Protein AF-A0A524NWA3-F1 (afdb_monomer_lite)

pLDDT: mean 78.23, std 13.79, range [40.22, 93.5]

Radius of gyration: 38.14 Å; chains: 1; bounding box: 117×25×84 Å

Foldseek 3Di:
DDDDDDDDDPPPDPPPPPDDQKDKAAQAPWDADPNDTFGGIWMQGNVVQWIWTHHPVDDIDIDHVVNPPDDDDDDDCVVVVVVVVVVVVVVVVVVVVVVVVVPFQPDWDWADDPPDRGTDIDRHNDDPVRLVVVQVVCVVPDPDDDDDDDDD

Structure (mmCIF, N/CA/C/O backbone):
data_AF-A0A524NWA3-F1
#
_entry.id   AF-A0A524NWA3-F1
#
loop_
_atom_site.group_PDB
_atom_site.id
_atom_site.type_symbol
_atom_site.label_atom_id
_atom_site.label_alt_id
_atom_site.label_comp_id
_atom_site.label_asym_id
_atom_site.label_entity_id
_atom_site.label_seq_id
_atom_site.pdbx_PDB_ins_code
_atom_site.Cartn_x
_atom_site.Cartn_y
_atom_site.Cartn_z
_atom_site.occupancy
_atom_site.B_iso_or_equiv
_atom_site.auth_seq_id
_atom_site.auth_comp_id
_atom_site.auth_asym_id
_atom_site.auth_atom_id
_atom_site.pdbx_PDB_model_num
ATOM 1 N N . MET A 1 1 ? -77.540 -2.204 23.339 1.00 48.72 1 MET A N 1
ATOM 2 C CA . MET A 1 1 ? -76.816 -3.469 23.572 1.00 48.72 1 MET A CA 1
ATOM 3 C C . MET A 1 1 ? -76.759 -4.220 22.254 1.00 48.72 1 MET A C 1
ATOM 5 O O . MET A 1 1 ? -77.811 -4.580 21.753 1.00 48.72 1 MET A O 1
ATOM 9 N N . ASN A 1 2 ? -75.569 -4.326 21.664 1.00 44.03 2 ASN A N 1
ATOM 10 C CA . ASN A 1 2 ? -75.145 -5.404 20.768 1.00 44.03 2 ASN A CA 1
ATOM 11 C C . ASN A 1 2 ? -73.634 -5.246 20.568 1.00 44.03 2 ASN A C 1
ATOM 13 O O . ASN A 1 2 ? -73.157 -4.166 20.223 1.00 44.03 2 ASN A O 1
ATOM 17 N N . GLU A 1 3 ? -72.906 -6.308 20.885 1.00 44.38 3 GLU A N 1
ATOM 18 C CA . GLU A 1 3 ? -71.452 -6.375 20.934 1.00 44.38 3 GLU A CA 1
ATOM 19 C C . GLU A 1 3 ? -70.876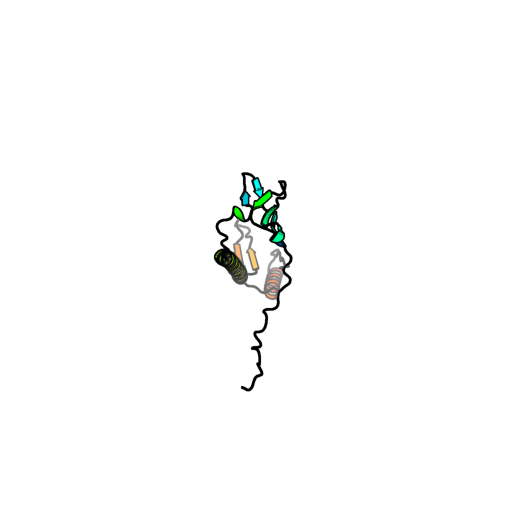 -6.982 19.643 1.00 44.38 3 GLU A C 1
ATOM 21 O O . GLU A 1 3 ? -71.439 -7.929 19.096 1.00 44.38 3 GLU A O 1
ATOM 26 N N . THR A 1 4 ? -69.651 -6.542 19.309 1.00 45.69 4 THR A N 1
ATOM 27 C CA . THR A 1 4 ? -68.580 -7.241 18.543 1.00 45.69 4 THR A CA 1
ATOM 28 C C . THR A 1 4 ? -68.748 -7.436 17.013 1.00 45.69 4 THR A C 1
ATOM 30 O O . THR A 1 4 ? -69.873 -7.518 16.535 1.00 45.69 4 THR A O 1
ATOM 33 N N . PRO A 1 5 ? -67.653 -7.575 16.211 1.00 47.44 5 PRO A N 1
ATOM 34 C CA . PRO A 1 5 ? -66.242 -7.653 16.596 1.00 47.44 5 PRO A CA 1
ATOM 35 C C . PRO A 1 5 ? -65.236 -6.761 15.840 1.00 47.44 5 PRO A C 1
ATOM 37 O O . PRO A 1 5 ? -65.420 -6.293 14.721 1.00 47.44 5 PRO A O 1
ATOM 40 N N . SER A 1 6 ? -64.107 -6.617 16.530 1.00 48.72 6 SER A N 1
ATOM 41 C CA . SER A 1 6 ? -62.785 -6.138 16.136 1.00 48.72 6 SER A CA 1
ATOM 42 C C . SER A 1 6 ? -62.211 -6.763 14.861 1.00 48.72 6 SER A C 1
ATOM 44 O O . SER A 1 6 ? -62.215 -7.985 14.717 1.00 48.72 6 SER A O 1
ATOM 46 N N . SER A 1 7 ? -61.534 -5.944 14.052 1.00 40.22 7 SER A N 1
ATOM 47 C CA . SER A 1 7 ? -60.461 -6.406 13.168 1.00 40.22 7 SER A CA 1
ATOM 48 C C . SER A 1 7 ? -59.166 -5.656 13.525 1.00 40.22 7 SER A C 1
ATOM 50 O O . SER A 1 7 ? -59.118 -4.436 13.363 1.00 40.22 7 SER A O 1
ATOM 52 N N . PRO A 1 8 ? -58.133 -6.336 14.058 1.00 49.97 8 PRO A N 1
ATOM 53 C CA . PRO A 1 8 ? -56.880 -5.704 14.447 1.00 49.97 8 PRO A CA 1
ATOM 54 C C . PRO A 1 8 ? -56.024 -5.370 13.222 1.00 49.97 8 PRO A C 1
ATOM 56 O O . PRO A 1 8 ? -55.937 -6.132 12.254 1.00 49.97 8 PRO A O 1
ATOM 59 N N . SER A 1 9 ? -55.372 -4.213 13.293 1.00 42.88 9 SER A N 1
ATOM 60 C CA . SER A 1 9 ? -54.357 -3.758 12.355 1.00 42.88 9 SER A CA 1
ATOM 61 C C . SER A 1 9 ? -53.242 -4.799 12.230 1.00 42.88 9 SER A C 1
ATOM 63 O O . SER A 1 9 ? -52.614 -5.205 13.208 1.00 42.88 9 SER A O 1
ATOM 65 N N . LYS A 1 10 ? -52.947 -5.217 10.996 1.00 45.62 10 LYS A N 1
ATOM 66 C CA . LYS A 1 10 ? -51.685 -5.892 10.681 1.00 45.62 10 LYS A CA 1
ATOM 67 C C . LYS A 1 10 ? -50.560 -4.859 10.737 1.00 45.62 10 LYS A C 1
ATOM 69 O O . LYS A 1 10 ? -50.064 -4.414 9.708 1.00 45.62 10 LYS A O 1
ATOM 74 N N . THR A 1 11 ? -50.151 -4.483 11.944 1.00 45.53 11 THR A N 1
ATOM 75 C CA . THR A 1 11 ? -48.831 -3.894 12.158 1.00 45.53 11 THR A CA 1
ATOM 76 C C . THR A 1 11 ? -47.833 -5.034 12.021 1.00 45.53 11 THR A C 1
ATOM 78 O O . THR A 1 11 ? -47.662 -5.857 12.920 1.00 45.53 11 THR A O 1
ATOM 81 N N . SER A 1 12 ? -47.228 -5.126 10.841 1.00 46.25 12 SER A N 1
ATOM 82 C CA . SER A 1 12 ? -46.077 -5.974 10.568 1.00 46.25 12 SER A CA 1
ATOM 83 C C . SER A 1 12 ? -45.002 -5.723 11.625 1.00 46.25 12 SER A C 1
ATOM 85 O O . SER A 1 12 ? -44.372 -4.667 11.660 1.00 46.25 12 SER A O 1
ATOM 87 N N . LYS A 1 13 ? -44.830 -6.705 12.507 1.00 47.81 13 LYS A N 1
ATOM 88 C CA . LYS A 1 13 ? -43.726 -6.812 13.458 1.00 47.81 13 LYS A CA 1
ATOM 89 C C . LYS A 1 13 ? -42.415 -6.709 12.661 1.00 47.81 13 LYS A C 1
ATOM 91 O O . LYS A 1 13 ? -42.257 -7.489 11.719 1.00 47.81 13 LYS A O 1
ATOM 96 N N . PRO A 1 14 ? -41.485 -5.791 12.974 1.00 45.88 14 PRO A N 1
ATOM 97 C CA . PRO A 1 14 ? -40.167 -5.841 12.365 1.00 45.88 14 PRO A CA 1
ATOM 98 C C . PRO A 1 14 ? -39.502 -7.148 12.799 1.00 45.88 14 PRO A C 1
ATOM 100 O O . PRO A 1 14 ? -39.411 -7.455 13.988 1.00 45.88 14 PRO A O 1
ATOM 103 N N . THR A 1 15 ? -39.109 -7.938 11.805 1.00 42.09 15 THR A N 1
ATOM 104 C CA . THR A 1 15 ? -38.327 -9.164 11.926 1.00 42.09 15 THR A CA 1
ATOM 105 C C . THR A 1 15 ? -37.150 -8.925 12.866 1.00 42.09 15 THR A C 1
ATOM 107 O O . THR A 1 15 ? -36.196 -8.228 12.523 1.00 42.09 15 THR A O 1
ATOM 110 N N . SER A 1 16 ? -37.229 -9.485 14.071 1.00 44.19 16 SER A N 1
ATOM 111 C CA . SER A 1 16 ? -36.135 -9.504 15.032 1.00 44.19 16 SER A CA 1
ATOM 112 C C . SER A 1 16 ? -35.010 -10.364 14.458 1.00 44.19 16 SER A C 1
ATOM 114 O O . SER A 1 16 ? -35.043 -11.590 14.569 1.00 44.19 16 SER A O 1
ATOM 116 N N . LEU A 1 17 ? -34.030 -9.724 13.819 1.00 49.97 17 LEU A N 1
ATOM 117 C CA . LEU A 1 17 ? -32.695 -10.291 13.643 1.00 49.97 17 LEU A CA 1
ATOM 118 C C . LEU A 1 17 ? -32.247 -10.777 15.023 1.00 49.97 17 LEU A C 1
ATOM 120 O O . LEU A 1 17 ? -32.175 -9.973 15.953 1.00 49.97 17 LEU A O 1
ATOM 124 N N . SER A 1 18 ? -32.013 -12.081 15.185 1.00 44.09 18 SER A N 1
ATOM 125 C CA . SER A 1 18 ? -31.474 -12.632 16.427 1.00 44.09 18 SER A CA 1
ATOM 126 C C . SER A 1 18 ? -30.027 -12.158 16.551 1.00 44.09 18 SER A C 1
ATOM 128 O O . SER A 1 18 ? -29.092 -12.822 16.103 1.00 44.09 18 SER A O 1
ATOM 130 N N . GLN A 1 19 ? -29.847 -10.940 17.051 1.00 57.03 19 GLN A N 1
ATOM 131 C CA . GLN A 1 19 ? -28.532 -10.367 17.258 1.00 57.03 19 GLN A CA 1
ATOM 132 C C . GLN A 1 19 ? -27.834 -11.222 18.310 1.00 57.03 19 GLN A C 1
ATOM 134 O O . GLN A 1 19 ? -28.338 -11.392 19.422 1.00 57.03 19 GLN A O 1
ATOM 139 N N . SER A 1 20 ? -26.693 -11.804 17.940 1.00 64.75 20 SER A N 1
ATOM 140 C CA . SER A 1 20 ? -25.774 -12.366 18.917 1.00 64.75 20 SER A CA 1
ATOM 141 C C . SER A 1 20 ? -25.519 -11.305 19.993 1.00 64.75 20 SER A C 1
ATOM 143 O O . SER A 1 20 ? -25.359 -10.131 19.651 1.00 64.75 20 SER A O 1
ATOM 145 N N . PRO A 1 21 ? -25.444 -11.673 21.284 1.00 83.62 21 PRO A N 1
ATOM 146 C CA . PRO A 1 21 ? -25.262 -10.715 22.385 1.00 83.62 21 PRO A CA 1
ATOM 147 C C . PRO A 1 21 ? -23.915 -9.973 22.343 1.00 83.62 21 PRO A C 1
ATOM 149 O O . PRO A 1 21 ? -23.601 -9.179 23.231 1.00 83.62 21 PRO A O 1
ATOM 152 N N . THR A 1 22 ? -23.111 -10.253 21.323 1.00 87.81 22 THR A N 1
ATOM 153 C CA . THR A 1 22 ? -21.738 -9.832 21.153 1.00 87.81 22 THR A CA 1
ATOM 154 C C . THR A 1 22 ? -21.533 -9.357 19.718 1.00 87.81 22 THR A C 1
ATOM 156 O O . THR A 1 22 ? -21.938 -10.041 18.773 1.00 87.81 22 THR A O 1
ATOM 159 N N . PHE A 1 23 ? -20.883 -8.204 19.570 1.00 90.44 23 PHE A N 1
ATOM 160 C CA . PHE A 1 23 ? -20.435 -7.642 18.298 1.00 90.44 23 PHE A CA 1
ATOM 161 C C . PHE A 1 23 ? -18.920 -7.431 18.350 1.00 90.44 23 PHE A C 1
ATOM 163 O O . PHE A 1 23 ? -18.426 -6.812 19.288 1.00 90.44 23 PHE A O 1
ATOM 170 N N . VAL A 1 24 ? -18.182 -7.939 17.363 1.00 88.88 24 VAL A N 1
ATOM 171 C CA . VAL A 1 24 ? -16.718 -7.822 17.305 1.00 88.88 24 VAL A CA 1
ATOM 172 C C . VAL A 1 24 ? -16.328 -6.935 16.131 1.00 88.88 24 VAL A C 1
ATOM 174 O O . VAL A 1 24 ? -16.783 -7.141 15.008 1.00 88.88 24 VAL A O 1
ATOM 177 N N . LEU A 1 25 ? -15.483 -5.948 16.406 1.00 88.62 25 LEU A N 1
ATOM 178 C CA . LEU A 1 25 ? -14.841 -5.094 15.422 1.00 88.62 25 LEU A CA 1
ATOM 179 C C . LEU A 1 25 ? -13.365 -5.485 15.326 1.00 88.62 25 LEU A C 1
ATOM 181 O O . LEU A 1 25 ? -12.590 -5.204 16.239 1.00 88.62 25 LEU A O 1
ATOM 185 N N . ASP A 1 26 ? -12.982 -6.127 14.228 1.00 89.38 26 ASP A N 1
ATOM 186 C CA . ASP A 1 26 ? -11.601 -6.533 13.960 1.00 89.38 26 ASP A CA 1
ATOM 187 C C . ASP A 1 26 ? -10.813 -5.458 13.200 1.00 89.38 26 ASP A C 1
ATOM 189 O O . ASP A 1 26 ? -11.393 -4.590 12.544 1.00 89.38 26 ASP A O 1
ATOM 193 N N . ASN A 1 27 ? -9.479 -5.554 13.243 1.00 85.69 27 ASN A N 1
ATOM 194 C CA . ASN A 1 27 ? -8.549 -4.690 12.501 1.00 85.69 27 ASN A CA 1
ATOM 195 C C . ASN A 1 27 ? -8.742 -3.197 12.797 1.00 85.69 27 ASN A C 1
ATOM 197 O O . ASN A 1 27 ? -8.751 -2.354 11.898 1.00 85.69 27 ASN A O 1
ATOM 201 N N . ILE A 1 28 ? -8.913 -2.882 14.076 1.00 86.06 28 ILE A N 1
ATOM 202 C CA . ILE A 1 28 ? -8.980 -1.503 14.548 1.00 86.06 28 ILE A CA 1
ATOM 203 C C . ILE A 1 28 ? -7.608 -0.832 14.446 1.00 86.06 28 ILE A C 1
ATOM 205 O O . ILE A 1 28 ? -6.568 -1.479 14.569 1.00 86.06 28 ILE A O 1
ATOM 209 N N . GLU A 1 29 ? -7.601 0.485 14.265 1.00 81.94 29 GLU A N 1
ATOM 210 C CA . GLU A 1 29 ? -6.367 1.257 14.400 1.00 81.94 29 GLU A CA 1
ATOM 211 C C . GLU A 1 29 ? -5.875 1.224 15.860 1.00 81.94 29 GLU A C 1
ATOM 213 O O . GLU A 1 29 ? -6.697 1.101 16.773 1.00 81.94 29 GLU A O 1
ATOM 218 N N . PRO A 1 30 ? -4.555 1.315 16.107 1.00 84.31 30 PRO A N 1
ATOM 219 C CA . PRO A 1 30 ? -4.020 1.319 17.460 1.00 84.31 30 PRO A CA 1
ATOM 220 C C . PRO A 1 30 ? -4.597 2.466 18.294 1.00 84.31 30 PRO A C 1
ATOM 222 O O . PRO A 1 30 ? -4.500 3.634 17.919 1.00 84.31 30 PRO A O 1
ATOM 225 N N . VAL A 1 31 ? -5.156 2.131 19.449 1.00 84.94 31 VAL A N 1
ATOM 226 C CA . VAL A 1 31 ? -5.742 3.059 20.414 1.00 84.94 31 VAL A CA 1
ATOM 227 C C . VAL A 1 31 ? -5.011 2.911 21.742 1.00 84.94 31 VAL A C 1
ATOM 229 O O . VAL A 1 31 ? -4.711 1.798 22.175 1.00 84.94 31 VAL A O 1
ATOM 232 N N . THR A 1 32 ? -4.727 4.028 22.407 1.00 86.25 32 THR A N 1
ATOM 233 C CA . THR A 1 32 ? -4.141 4.017 23.751 1.00 86.25 32 THR A CA 1
ATOM 234 C C . THR A 1 32 ? -5.251 4.077 24.793 1.00 86.25 32 THR A C 1
ATOM 236 O O . THR A 1 32 ? -6.027 5.031 24.811 1.00 86.25 32 THR A O 1
ATOM 239 N N . TYR A 1 33 ? -5.307 3.089 25.683 1.00 82.56 33 TYR A N 1
ATOM 240 C CA . TYR A 1 33 ? -6.227 3.057 26.819 1.00 82.56 33 TYR A CA 1
ATOM 241 C C . TYR A 1 33 ? -5.452 2.664 28.082 1.00 82.56 33 TYR A C 1
ATOM 243 O O . TYR A 1 33 ? -4.644 1.741 28.050 1.00 82.56 33 TYR A O 1
ATOM 251 N N . GLN A 1 34 ? -5.619 3.425 29.169 1.00 82.88 34 GLN A N 1
ATOM 252 C CA . GLN A 1 34 ? -4.872 3.251 30.430 1.00 82.88 34 GLN A CA 1
ATOM 253 C C . GLN A 1 34 ? -3.337 3.136 30.260 1.00 82.88 34 GLN A C 1
ATOM 255 O O . GLN A 1 34 ? -2.664 2.395 30.971 1.00 82.88 34 GLN A O 1
ATOM 260 N N . GLY A 1 35 ? -2.767 3.864 29.293 1.00 82.75 35 GLY A N 1
ATOM 261 C CA . GLY A 1 35 ? -1.325 3.846 29.010 1.00 82.75 35 GLY A CA 1
ATOM 262 C C . GLY A 1 35 ? -0.829 2.623 28.227 1.00 82.75 35 GLY A C 1
ATOM 263 O O . GLY A 1 35 ? 0.370 2.520 27.985 1.00 82.75 35 GLY A O 1
ATOM 264 N N . GLN A 1 36 ? -1.721 1.725 27.798 1.00 84.62 36 GLN A N 1
ATOM 265 C CA . GLN A 1 36 ? -1.398 0.560 26.970 1.00 84.62 36 GLN A CA 1
ATOM 266 C C . GLN A 1 36 ? -1.994 0.695 25.568 1.00 84.62 36 GLN A C 1
ATOM 268 O O . GLN A 1 36 ? -3.021 1.347 25.371 1.00 84.62 36 GLN A O 1
ATOM 273 N N . HIS A 1 37 ? -1.346 0.069 24.585 1.00 85.44 37 HIS A N 1
ATOM 274 C CA . HIS A 1 37 ? -1.786 0.097 23.192 1.00 85.44 37 HIS A CA 1
ATOM 275 C C . HIS A 1 37 ? -2.621 -1.142 22.841 1.00 85.44 37 HIS A C 1
ATOM 277 O O . HIS A 1 37 ? -2.154 -2.285 22.921 1.00 85.44 37 HIS A O 1
ATOM 283 N N . TYR A 1 38 ? -3.843 -0.906 22.375 1.00 86.62 38 TYR A N 1
ATOM 284 C CA . TYR A 1 38 ? -4.769 -1.916 21.865 1.00 86.62 38 TYR A CA 1
ATOM 285 C C . TYR A 1 38 ? -4.970 -1.702 20.372 1.00 86.62 38 TYR A C 1
ATOM 287 O O . TYR A 1 38 ? -5.019 -0.570 19.921 1.00 86.62 38 TYR A O 1
ATOM 295 N N . GLY A 1 39 ? -5.059 -2.766 19.581 1.00 81.06 39 GLY A N 1
ATOM 296 C CA . GLY A 1 39 ? -5.050 -2.616 18.120 1.00 81.06 39 GLY A CA 1
ATOM 297 C C . GLY A 1 39 ? -5.420 -3.870 17.339 1.00 81.06 39 GLY A C 1
ATOM 298 O O . GLY A 1 39 ? -5.172 -3.933 16.142 1.00 81.06 39 GLY A O 1
ATOM 299 N N . LYS A 1 40 ? -5.948 -4.907 18.005 1.00 86.50 40 LYS A N 1
ATOM 300 C CA . LYS A 1 40 ? -6.328 -6.161 17.341 1.00 86.50 40 LYS A CA 1
ATOM 301 C C . LYS A 1 40 ? -7.816 -6.167 17.015 1.00 86.50 40 LYS A C 1
ATOM 303 O O . LYS A 1 40 ? -8.198 -6.267 15.853 1.00 86.50 40 LYS A O 1
ATOM 308 N N . SER A 1 41 ? -8.639 -6.049 18.048 1.00 88.69 41 SER A N 1
ATOM 309 C CA . SER A 1 41 ? -10.090 -6.026 17.920 1.00 88.69 41 SER A CA 1
ATOM 310 C C . SER A 1 41 ? -10.743 -5.429 19.162 1.00 88.69 41 SER A C 1
ATOM 312 O O . SER A 1 41 ? -10.125 -5.343 20.229 1.00 88.69 41 SER A O 1
ATOM 314 N N . VAL A 1 42 ? -11.994 -5.005 19.016 1.00 90.56 42 VAL A N 1
ATOM 315 C CA . VAL A 1 42 ? -12.861 -4.585 20.118 1.00 90.56 42 VAL A CA 1
ATOM 316 C C . VAL A 1 42 ? -14.125 -5.424 20.098 1.00 90.56 42 VAL A C 1
ATOM 318 O O . VAL A 1 42 ? -14.775 -5.548 19.065 1.00 90.56 42 VAL A O 1
ATOM 321 N N . GLU A 1 43 ? -14.495 -5.981 21.241 1.00 90.12 43 GLU A N 1
ATOM 322 C CA . GLU A 1 43 ? -15.722 -6.747 21.417 1.00 90.12 43 GLU A CA 1
ATOM 323 C C . GLU A 1 43 ? -16.704 -5.973 22.297 1.00 90.12 43 GLU A C 1
ATOM 325 O O . GLU A 1 43 ? -16.402 -5.616 23.431 1.00 90.12 43 GLU A O 1
ATOM 330 N N . PHE A 1 44 ? -17.907 -5.747 21.790 1.00 90.62 44 PHE A N 1
ATOM 331 C CA . PHE A 1 44 ? -19.010 -5.130 22.511 1.00 90.62 44 PHE A CA 1
ATOM 332 C C . PHE A 1 44 ? -19.951 -6.233 22.985 1.00 90.62 44 PHE A C 1
ATOM 334 O O . PHE A 1 44 ? -20.603 -6.886 22.168 1.00 90.62 44 PHE A O 1
ATOM 341 N N . ASN A 1 45 ? -20.018 -6.455 24.297 1.00 88.81 45 ASN A N 1
ATOM 342 C CA . ASN A 1 45 ? -20.873 -7.469 24.901 1.00 88.81 45 ASN A CA 1
ATOM 343 C C . ASN A 1 45 ? -22.084 -6.806 25.565 1.00 88.81 45 ASN A C 1
ATOM 345 O O . ASN A 1 45 ? -21.971 -6.186 26.625 1.00 88.81 45 ASN A O 1
ATOM 349 N N . VAL A 1 46 ? -23.254 -6.954 24.945 1.00 87.06 46 VAL A N 1
ATOM 350 C CA . VAL A 1 46 ? -24.506 -6.353 25.420 1.00 87.06 46 VAL A CA 1
ATOM 351 C C . VAL A 1 46 ? -24.970 -7.024 26.710 1.00 87.06 46 VAL A C 1
ATOM 353 O O . VAL A 1 46 ? -25.370 -6.338 27.646 1.00 87.06 46 VAL A O 1
ATOM 356 N N . SER A 1 47 ? -24.854 -8.352 26.809 1.00 86.62 47 SER A N 1
ATOM 357 C CA . SER A 1 47 ? -25.297 -9.102 27.993 1.00 86.62 47 SER A CA 1
ATOM 358 C C . SER A 1 47 ? -24.509 -8.762 29.255 1.00 86.62 47 SER A C 1
ATOM 360 O O . SER A 1 47 ? -25.069 -8.775 30.346 1.00 86.62 47 SER A O 1
ATOM 362 N N . LYS A 1 48 ? -23.212 -8.472 29.120 1.00 87.19 48 LYS A N 1
ATOM 363 C CA . LYS A 1 48 ? -22.328 -8.134 30.245 1.00 87.19 48 LYS A CA 1
ATOM 364 C C . LYS A 1 48 ? -22.047 -6.629 30.369 1.00 87.19 48 LYS A C 1
ATOM 366 O O . LYS A 1 48 ? -21.202 -6.255 31.180 1.00 87.19 48 LYS A O 1
ATOM 371 N N . ALA A 1 49 ? -22.721 -5.801 29.566 1.00 85.88 49 ALA A N 1
ATOM 372 C CA . ALA A 1 49 ? -22.642 -4.339 29.555 1.00 85.88 49 ALA A CA 1
ATOM 373 C C . ALA A 1 49 ? -21.209 -3.763 29.532 1.00 85.88 49 ALA A C 1
ATOM 375 O O . ALA A 1 49 ? -20.908 -2.790 30.228 1.00 85.88 49 ALA A O 1
ATOM 376 N N . HIS A 1 50 ? -20.317 -4.363 28.741 1.00 88.75 50 HIS A N 1
ATOM 377 C CA . HIS A 1 50 ? -18.942 -3.886 28.610 1.00 88.75 50 HIS A CA 1
ATOM 378 C C . HIS A 1 50 ? -18.394 -4.004 27.192 1.00 88.75 50 HIS A C 1
ATOM 380 O O . HIS A 1 50 ? -18.831 -4.811 26.369 1.00 88.75 50 HIS A O 1
ATOM 386 N N . CYS A 1 51 ?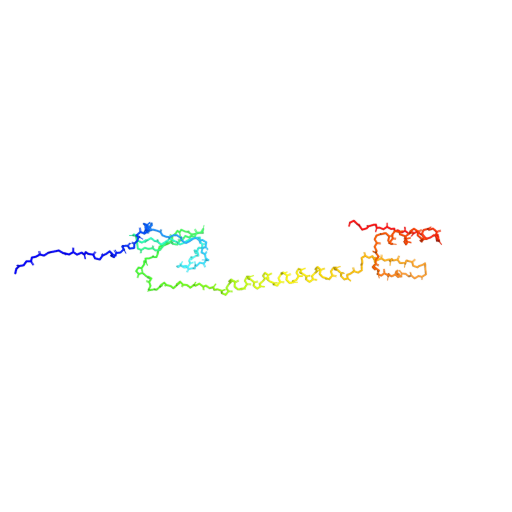 -17.375 -3.196 26.955 1.00 89.56 51 CYS A N 1
ATOM 387 C CA . CYS A 1 51 ? -16.488 -3.220 25.817 1.00 89.56 51 CYS A CA 1
ATOM 388 C C . CYS A 1 51 ? -15.182 -3.907 26.235 1.00 89.56 51 CYS A C 1
ATOM 390 O O . CYS A 1 51 ? -14.644 -3.604 27.299 1.00 89.56 51 CYS A O 1
ATOM 392 N N . LYS A 1 52 ? -14.677 -4.833 25.428 1.00 90.50 52 LYS A N 1
ATOM 393 C CA . LYS A 1 52 ? -13.423 -5.543 25.669 1.00 90.50 52 LYS A CA 1
ATOM 394 C C . LYS A 1 52 ? -12.431 -5.227 24.559 1.00 90.50 52 LYS A C 1
ATOM 396 O O . LYS A 1 52 ? -12.705 -5.484 23.388 1.00 90.50 52 LYS A O 1
ATOM 401 N N . PHE A 1 53 ? -11.274 -4.701 24.931 1.00 90.19 53 PHE A N 1
ATOM 402 C CA . PHE A 1 53 ? -10.196 -4.355 24.014 1.00 90.19 53 PHE A CA 1
ATOM 403 C C . PHE A 1 53 ? -9.187 -5.493 23.938 1.00 90.19 53 PHE A C 1
ATOM 405 O O . PHE A 1 53 ? -8.687 -5.963 24.959 1.00 90.19 53 PHE A O 1
ATOM 412 N N . TYR A 1 54 ? -8.855 -5.921 22.724 1.00 89.19 54 TYR A N 1
ATOM 413 C CA . TYR A 1 54 ? -7.825 -6.921 22.484 1.00 89.19 54 TYR A CA 1
ATOM 414 C C . TYR A 1 54 ? -6.564 -6.270 21.911 1.00 89.19 54 TYR A C 1
ATOM 416 O O . TYR A 1 54 ? -6.603 -5.461 20.976 1.00 89.19 54 TYR A O 1
ATOM 424 N N . SER A 1 55 ? -5.418 -6.682 22.445 1.00 86.06 55 SER A N 1
ATOM 425 C CA . SER A 1 55 ? -4.095 -6.347 21.925 1.00 86.06 55 SER A CA 1
ATOM 426 C C . SER A 1 55 ? -3.346 -7.622 21.542 1.00 86.06 55 SER A C 1
ATOM 428 O O . SER A 1 55 ? -3.675 -8.715 22.000 1.00 86.06 55 SER A O 1
ATOM 430 N N . GLN A 1 56 ? -2.352 -7.492 20.665 1.00 84.31 56 GLN A N 1
ATOM 431 C CA . GLN A 1 56 ? -1.375 -8.561 20.428 1.00 84.31 56 GLN A CA 1
ATOM 432 C C . GLN A 1 56 ? -0.273 -8.563 21.496 1.00 84.31 56 GLN A C 1
ATOM 434 O O . GLN A 1 56 ? 0.373 -9.585 21.698 1.00 84.31 56 GLN A O 1
ATOM 439 N N . PHE A 1 57 ? -0.072 -7.430 22.176 1.00 85.75 57 PHE A N 1
ATOM 440 C CA . PHE A 1 57 ? 1.066 -7.193 23.068 1.00 85.75 57 PHE A CA 1
ATOM 441 C C . PHE A 1 57 ? 0.692 -7.211 24.554 1.00 85.75 57 PHE A C 1
ATOM 443 O O . PHE A 1 57 ? 1.565 -7.351 25.405 1.00 85.75 57 PHE A O 1
ATOM 450 N N . HIS A 1 58 ? -0.597 -7.080 24.870 1.00 84.81 58 HIS A N 1
ATOM 451 C CA . HIS A 1 58 ? -1.099 -6.945 26.235 1.00 84.81 58 HIS A CA 1
ATOM 452 C C . HIS A 1 58 ? -2.328 -7.822 26.474 1.00 84.81 58 HIS A C 1
ATOM 454 O O . HIS A 1 58 ? -3.012 -8.236 25.531 1.00 84.81 58 HIS A O 1
ATOM 460 N N . ALA A 1 59 ? -2.603 -8.101 27.750 1.00 88.62 59 ALA A N 1
ATOM 461 C CA . ALA A 1 59 ? -3.820 -8.787 28.159 1.00 88.62 59 ALA A CA 1
ATOM 462 C C . ALA A 1 59 ? -5.067 -7.962 27.774 1.00 88.62 59 ALA A C 1
ATOM 464 O O . ALA A 1 59 ? -4.978 -6.739 27.673 1.00 88.62 59 ALA A O 1
ATOM 465 N N . PRO A 1 60 ? -6.225 -8.605 27.541 1.00 89.12 60 PRO A N 1
ATOM 466 C CA . PRO A 1 60 ? -7.442 -7.881 27.207 1.00 89.12 60 PRO A CA 1
ATOM 467 C C . PRO A 1 60 ? -7.924 -7.019 28.372 1.00 89.12 60 PRO A C 1
ATOM 469 O O . PRO A 1 60 ? -7.901 -7.473 29.517 1.00 89.12 60 PRO A O 1
ATOM 472 N N . ASP A 1 61 ? -8.441 -5.839 28.054 1.00 89.69 61 ASP A N 1
ATOM 473 C CA . ASP A 1 61 ? -8.935 -4.875 29.040 1.00 89.69 61 ASP A CA 1
ATOM 474 C C . ASP A 1 61 ? -10.418 -4.569 28.828 1.00 89.69 61 ASP A C 1
ATOM 476 O O . ASP A 1 61 ? -10.949 -4.750 27.727 1.00 89.69 61 ASP A O 1
ATOM 480 N N . TYR A 1 62 ? -11.101 -4.159 29.893 1.00 90.75 62 TYR A N 1
ATOM 481 C CA . TYR A 1 62 ? -12.556 -4.071 29.959 1.00 90.75 62 TYR A CA 1
ATOM 482 C C . TYR A 1 62 ? -12.998 -2.659 30.341 1.00 90.75 62 TYR A C 1
ATOM 484 O O . TYR A 1 62 ? -12.596 -2.120 31.368 1.00 90.75 62 TYR A O 1
ATOM 492 N N . LEU A 1 63 ? -13.900 -2.090 29.547 1.00 88.19 63 LEU A N 1
ATOM 493 C CA . LEU A 1 63 ? -14.524 -0.795 29.787 1.00 88.19 63 LEU A CA 1
ATOM 494 C C . LEU A 1 63 ? -16.033 -0.984 29.928 1.00 88.19 63 LEU A C 1
ATOM 496 O O . LEU A 1 63 ? -16.698 -1.456 29.005 1.00 88.19 63 LEU A O 1
ATOM 500 N N . SER A 1 64 ? -16.588 -0.609 31.077 1.00 89.81 64 SER A N 1
ATOM 501 C CA . SER A 1 64 ? -18.033 -0.693 31.303 1.00 89.81 64 SER A CA 1
ATOM 502 C C . SER A 1 64 ? -18.772 0.339 30.453 1.00 89.81 64 SER A C 1
ATOM 504 O O . SER A 1 64 ? -18.324 1.478 30.326 1.00 89.81 64 SER A O 1
ATOM 506 N N . PHE A 1 65 ? -19.947 -0.013 29.927 1.00 87.56 65 PHE A N 1
ATOM 507 C CA . PHE A 1 65 ? -20.789 0.952 29.211 1.00 87.56 65 PHE A CA 1
ATOM 508 C C . PHE A 1 65 ? -21.243 2.114 30.099 1.00 87.56 65 PHE A C 1
ATOM 510 O O . PHE A 1 65 ? -21.456 3.207 29.591 1.00 87.56 65 PHE A O 1
ATOM 517 N N . ALA A 1 66 ? -21.306 1.923 31.421 1.00 86.88 66 ALA A N 1
ATOM 518 C CA . ALA A 1 66 ? -21.611 3.001 32.362 1.00 86.88 66 ALA A CA 1
ATOM 519 C C . ALA A 1 66 ? -20.542 4.111 32.385 1.00 86.88 66 ALA A C 1
ATOM 521 O O . ALA A 1 66 ? -20.816 5.215 32.842 1.00 86.88 66 ALA A O 1
ATOM 522 N N . GLN A 1 67 ? -19.328 3.824 31.904 1.00 86.44 67 GLN A N 1
ATOM 523 C CA . GLN A 1 67 ? -18.233 4.793 31.803 1.00 86.44 67 GLN A CA 1
ATOM 524 C C . GLN A 1 67 ? -18.225 5.532 30.454 1.00 86.44 67 GLN A C 1
ATOM 526 O O . GLN A 1 67 ? -17.419 6.440 30.265 1.00 86.44 67 GLN A O 1
ATOM 531 N N . ILE A 1 68 ? -19.082 5.140 29.505 1.00 85.12 68 ILE A N 1
ATOM 532 C CA . ILE A 1 68 ? -19.127 5.703 28.154 1.00 85.12 68 ILE A CA 1
ATOM 533 C C . ILE A 1 68 ? -20.269 6.715 28.083 1.00 85.12 68 ILE A C 1
ATOM 535 O O . ILE A 1 68 ? -21.438 6.347 28.079 1.00 85.12 68 ILE A O 1
ATOM 539 N N . GLU A 1 69 ? -19.925 7.995 27.990 1.00 83.19 69 GLU A N 1
ATOM 540 C CA . GLU A 1 69 ? -20.919 9.071 27.913 1.00 83.19 69 GLU A CA 1
ATOM 541 C C . GLU A 1 69 ? -21.538 9.199 26.511 1.00 83.19 69 GLU A C 1
ATOM 543 O O . GLU A 1 69 ? -22.737 9.426 26.367 1.00 83.19 69 GLU A O 1
ATOM 548 N N . HIS A 1 70 ? -20.735 9.032 25.457 1.00 79.50 70 HIS A N 1
ATOM 549 C CA . HIS A 1 70 ? -21.194 9.144 24.075 1.00 79.50 70 HIS A CA 1
ATOM 550 C C . HIS A 1 70 ? -20.374 8.259 23.129 1.00 79.50 70 HIS A C 1
ATOM 552 O O . HIS A 1 70 ? -19.163 8.107 23.282 1.00 79.50 70 HIS A O 1
ATOM 558 N N . ILE A 1 71 ? -21.029 7.706 22.103 1.00 82.94 71 ILE A N 1
ATOM 559 C CA . ILE A 1 71 ? -20.385 6.959 21.013 1.00 82.94 71 ILE A CA 1
ATOM 560 C C . ILE A 1 71 ? -20.683 7.689 19.708 1.00 82.94 71 ILE A C 1
ATOM 562 O O . ILE A 1 71 ? -21.839 7.854 19.325 1.00 82.94 71 ILE A O 1
ATOM 566 N N . THR A 1 72 ? -19.636 8.127 19.011 1.00 81.31 72 THR A N 1
ATOM 567 C CA . THR A 1 72 ? -19.762 8.803 17.715 1.00 81.31 72 THR A CA 1
ATOM 568 C C . THR A 1 72 ? -19.239 7.902 16.605 1.00 81.31 72 THR A C 1
ATOM 570 O O . THR A 1 72 ? -18.053 7.587 16.565 1.0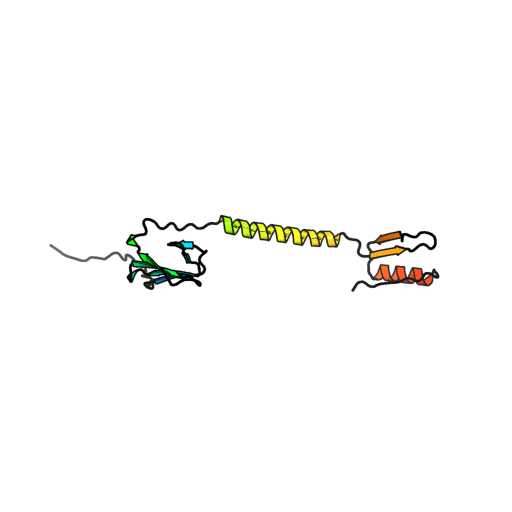0 81.31 72 THR A O 1
ATOM 573 N N . ILE A 1 73 ? -20.110 7.527 15.667 1.00 82.81 73 ILE A N 1
ATOM 574 C CA . ILE A 1 73 ? -19.748 6.743 14.480 1.00 82.81 73 ILE A CA 1
ATOM 575 C C . ILE A 1 73 ? -19.698 7.699 13.286 1.00 82.81 73 ILE A C 1
ATOM 577 O O . ILE A 1 73 ? -20.725 8.233 12.867 1.00 82.81 73 ILE A O 1
ATOM 581 N N . ARG A 1 74 ? -18.501 7.949 12.744 1.00 81.44 74 ARG A N 1
ATOM 582 C CA . ARG A 1 74 ? -18.294 8.808 11.566 1.00 81.44 74 ARG A CA 1
ATOM 583 C C . ARG A 1 74 ? -17.710 7.997 10.418 1.00 81.44 74 ARG A C 1
ATOM 585 O O . ARG A 1 74 ? -16.751 7.259 10.598 1.00 81.44 74 ARG A O 1
ATOM 592 N N . ASN A 1 75 ? -18.268 8.181 9.225 1.00 78.44 75 ASN A N 1
ATOM 593 C CA . ASN A 1 75 ? -17.723 7.620 7.994 1.00 78.44 75 ASN A CA 1
ATOM 594 C C . ASN A 1 75 ? -16.826 8.666 7.314 1.00 78.44 75 ASN A C 1
ATOM 596 O O . ASN A 1 75 ? -17.328 9.642 6.745 1.00 78.44 75 ASN A O 1
ATOM 600 N N . ASP A 1 76 ? -15.507 8.484 7.387 1.00 76.31 76 ASP A N 1
ATOM 601 C CA . ASP A 1 76 ? -14.558 9.409 6.768 1.00 76.31 76 ASP A CA 1
ATOM 602 C C . ASP A 1 76 ? -14.349 9.093 5.278 1.00 76.31 76 ASP A C 1
ATOM 604 O O . ASP A 1 76 ? -13.586 8.210 4.877 1.00 76.31 76 ASP A O 1
ATOM 608 N N . HIS A 1 77 ? -15.030 9.861 4.431 1.00 78.38 77 HIS A N 1
ATOM 609 C CA . HIS A 1 77 ? -14.923 9.748 2.978 1.00 78.38 77 HIS A CA 1
ATOM 610 C C . HIS A 1 77 ? -13.610 10.344 2.442 1.00 78.38 77 HIS A C 1
ATOM 612 O O . HIS A 1 77 ? -13.212 10.032 1.316 1.00 78.38 77 HIS A O 1
ATOM 618 N N . LYS A 1 78 ? -12.902 11.165 3.233 1.00 78.81 78 LYS A N 1
ATOM 619 C CA . LYS A 1 78 ? -11.675 11.852 2.800 1.00 78.81 78 LYS A CA 1
ATOM 620 C C . LYS A 1 78 ? -10.542 10.862 2.560 1.00 78.81 78 LYS A C 1
ATOM 622 O O . LYS A 1 78 ? -9.810 10.993 1.581 1.00 78.81 78 LYS A O 1
ATOM 627 N N . ARG A 1 79 ? -10.441 9.822 3.395 1.00 75.94 79 ARG A N 1
ATOM 628 C CA . ARG A 1 79 ? -9.436 8.761 3.225 1.00 75.94 79 ARG A CA 1
ATOM 629 C C . ARG A 1 79 ? -9.644 7.982 1.926 1.00 75.94 79 ARG A C 1
ATOM 631 O O . ARG A 1 79 ? -8.677 7.709 1.222 1.00 75.94 79 ARG A O 1
ATOM 638 N N . LYS A 1 80 ? -10.899 7.683 1.566 1.00 78.12 80 LYS A N 1
ATOM 639 C CA . LYS A 1 80 ? -11.221 7.073 0.265 1.00 78.12 80 LYS A CA 1
ATOM 640 C C . LYS A 1 80 ? -10.798 7.995 -0.878 1.00 78.12 80 LYS A C 1
ATOM 642 O O . LYS A 1 80 ? -10.118 7.537 -1.789 1.00 78.12 80 LYS A O 1
ATOM 647 N N . LEU A 1 81 ? -11.132 9.284 -0.803 1.00 85.88 81 LEU A N 1
ATOM 648 C CA . LEU A 1 81 ? -10.777 10.264 -1.834 1.00 85.88 81 LEU A CA 1
ATOM 649 C C . LEU A 1 81 ? -9.257 10.352 -2.065 1.00 85.88 81 LEU A C 1
ATOM 651 O O . LEU A 1 81 ? -8.819 10.393 -3.211 1.00 85.88 81 LEU A O 1
ATOM 655 N N . LEU A 1 82 ? -8.456 10.316 -0.995 1.00 86.19 82 LEU A N 1
ATOM 656 C CA . LEU A 1 82 ? -6.991 10.317 -1.086 1.00 86.19 82 LEU A CA 1
ATOM 657 C C . LEU A 1 82 ? -6.448 9.095 -1.838 1.00 86.19 82 LEU A C 1
ATOM 659 O O . LEU A 1 82 ? -5.578 9.242 -2.694 1.00 86.19 82 LEU A O 1
ATOM 663 N N . ILE A 1 83 ? -6.981 7.902 -1.558 1.00 87.19 83 ILE A N 1
ATOM 664 C CA . ILE A 1 83 ? -6.562 6.662 -2.230 1.00 87.19 83 ILE A CA 1
ATOM 665 C C . ILE A 1 83 ? -6.909 6.717 -3.722 1.00 87.19 83 ILE A C 1
ATOM 667 O O . ILE A 1 83 ? -6.059 6.425 -4.564 1.00 87.19 83 ILE A O 1
ATOM 671 N N . TRP A 1 84 ? -8.129 7.143 -4.060 1.00 89.38 84 TRP A N 1
ATOM 672 C CA . TRP A 1 84 ? -8.549 7.318 -5.454 1.00 89.38 84 TRP A CA 1
ATOM 673 C C . TRP A 1 84 ? -7.708 8.377 -6.180 1.00 89.38 84 TRP A C 1
ATOM 675 O O . TRP A 1 84 ? -7.316 8.171 -7.330 1.00 89.38 84 TRP A O 1
ATOM 685 N N . GLY A 1 85 ? -7.366 9.476 -5.502 1.00 91.12 85 GLY A N 1
ATOM 686 C CA . GLY A 1 85 ? -6.472 10.504 -6.033 1.00 91.12 85 GLY A CA 1
ATOM 687 C C . GLY A 1 85 ? -5.084 9.952 -6.365 1.00 91.12 85 GLY A C 1
ATOM 688 O O . GLY A 1 85 ? -4.597 10.141 -7.479 1.00 91.12 85 GLY A O 1
ATOM 689 N N . LEU A 1 86 ? -4.479 9.196 -5.443 1.00 93.31 86 LEU A N 1
ATOM 690 C CA . LEU A 1 86 ? -3.169 8.576 -5.656 1.00 93.31 86 LEU A CA 1
ATOM 691 C C . LEU A 1 86 ? -3.184 7.574 -6.821 1.00 93.31 86 LEU A C 1
ATOM 693 O O . LEU A 1 86 ? -2.293 7.604 -7.671 1.00 93.31 86 LEU A O 1
ATOM 697 N N . ALA A 1 87 ? -4.213 6.725 -6.895 1.00 92.69 87 ALA A N 1
ATOM 698 C CA . ALA A 1 87 ? -4.377 5.770 -7.990 1.00 92.69 87 ALA A CA 1
ATOM 699 C C . ALA A 1 87 ? -4.482 6.473 -9.356 1.00 92.69 87 ALA A C 1
ATOM 701 O O . ALA A 1 87 ? -3.873 6.037 -10.333 1.00 92.69 87 ALA A O 1
ATOM 702 N N . THR A 1 88 ? -5.196 7.600 -9.411 1.00 93.50 88 THR A N 1
ATOM 703 C CA . THR A 1 88 ? -5.364 8.391 -10.639 1.00 93.50 88 THR A CA 1
ATOM 704 C C . THR A 1 88 ? -4.043 9.017 -11.091 1.00 93.50 88 THR A C 1
ATOM 706 O O . THR A 1 88 ? -3.724 8.983 -12.279 1.00 93.50 88 THR A O 1
ATOM 709 N N . ILE A 1 89 ? -3.234 9.534 -10.160 1.00 93.06 89 ILE A N 1
ATOM 710 C CA . ILE A 1 89 ? -1.905 10.085 -10.473 1.00 93.06 89 ILE A CA 1
ATOM 711 C C . ILE A 1 89 ? -0.997 8.998 -11.057 1.00 93.06 89 ILE A C 1
ATOM 713 O O . ILE A 1 89 ? -0.369 9.216 -12.092 1.00 93.06 89 ILE A O 1
ATOM 717 N N . LEU A 1 90 ? -0.956 7.816 -10.435 1.00 92.38 90 LEU A N 1
ATOM 718 C CA . LEU A 1 90 ? -0.156 6.691 -10.931 1.00 92.38 90 LEU A CA 1
ATOM 719 C C . LEU A 1 90 ? -0.583 6.259 -12.337 1.00 92.38 90 LEU A C 1
ATOM 721 O O . LEU A 1 90 ? 0.274 6.026 -13.190 1.00 92.38 90 LEU A O 1
ATOM 725 N N . LEU A 1 91 ? -1.892 6.210 -12.599 1.00 93.31 91 LEU A N 1
ATOM 726 C CA . LEU A 1 91 ? -2.426 5.910 -13.926 1.00 93.31 91 LEU A CA 1
ATOM 727 C C . LEU A 1 91 ? -1.953 6.938 -14.963 1.00 93.31 91 LEU A C 1
ATOM 729 O O . LEU A 1 91 ? -1.456 6.561 -16.024 1.00 93.31 91 LEU A O 1
ATOM 733 N N . PHE A 1 92 ? -2.050 8.230 -14.642 1.00 93.12 92 PHE A N 1
ATOM 734 C CA . PHE A 1 92 ? -1.597 9.306 -15.526 1.00 93.12 92 PHE A CA 1
ATOM 735 C C . PHE A 1 92 ? -0.096 9.226 -15.824 1.00 93.12 92 PHE A C 1
ATOM 737 O O . PHE A 1 92 ? 0.305 9.353 -16.982 1.00 93.12 92 PHE A O 1
ATOM 744 N N . VAL A 1 93 ? 0.734 8.969 -14.809 1.00 91.88 93 VAL A N 1
ATOM 745 C CA . VAL A 1 93 ? 2.184 8.793 -14.990 1.00 91.88 93 VAL A CA 1
ATOM 746 C C . VAL A 1 93 ? 2.479 7.583 -15.881 1.00 91.88 93 VAL A C 1
ATOM 748 O O . VAL A 1 93 ? 3.300 7.683 -16.794 1.00 91.88 93 VAL A O 1
ATOM 751 N N . GLY A 1 94 ? 1.779 6.464 -15.674 1.00 89.38 94 GLY A N 1
ATOM 752 C CA . GLY A 1 94 ? 1.914 5.270 -16.509 1.00 89.38 94 GLY A CA 1
ATOM 753 C C . GLY A 1 94 ? 1.594 5.537 -17.983 1.00 89.38 94 GLY A C 1
ATOM 754 O O . GLY A 1 94 ? 2.379 5.175 -18.862 1.00 89.38 94 GLY A O 1
ATOM 755 N N . ILE A 1 95 ? 0.487 6.238 -18.256 1.00 90.50 95 ILE A N 1
ATOM 756 C CA . ILE A 1 95 ? 0.092 6.636 -19.617 1.00 90.50 95 ILE A CA 1
ATOM 757 C C . ILE A 1 95 ? 1.146 7.560 -20.241 1.00 90.50 95 ILE A C 1
ATOM 759 O O . ILE A 1 95 ? 1.526 7.373 -21.399 1.00 90.50 95 ILE A O 1
ATOM 763 N N . LEU A 1 96 ? 1.661 8.529 -19.479 1.00 87.44 96 LEU A N 1
ATOM 764 C CA . LEU A 1 96 ? 2.664 9.476 -19.964 1.00 87.44 96 LEU A CA 1
ATOM 765 C C . LEU A 1 96 ? 3.956 8.768 -20.401 1.00 87.44 96 LEU A C 1
ATOM 767 O O . LEU A 1 96 ? 4.478 9.055 -21.477 1.00 87.44 96 LEU A O 1
ATOM 771 N N . ILE A 1 97 ? 4.452 7.813 -19.608 1.00 84.75 97 ILE A N 1
ATOM 772 C CA . ILE A 1 97 ? 5.649 7.024 -19.947 1.00 84.75 97 ILE A CA 1
ATOM 773 C C . ILE A 1 97 ? 5.439 6.248 -21.253 1.00 84.75 97 ILE A C 1
ATOM 775 O O . ILE A 1 97 ? 6.343 6.179 -22.093 1.00 84.75 97 ILE A O 1
ATOM 779 N N . LEU A 1 98 ? 4.244 5.687 -21.444 1.00 82.06 98 LEU A N 1
ATOM 780 C CA . LEU A 1 98 ? 3.894 4.941 -22.650 1.00 82.06 98 LEU A CA 1
ATOM 781 C C . LEU A 1 98 ? 3.903 5.860 -23.882 1.00 82.06 98 LEU A C 1
ATOM 783 O O . LEU A 1 98 ? 4.537 5.531 -24.884 1.00 82.06 98 LEU A O 1
ATOM 787 N N . LEU A 1 99 ? 3.313 7.054 -23.777 1.00 81.44 99 LEU A N 1
ATOM 788 C CA . LEU A 1 99 ? 3.335 8.065 -24.842 1.00 81.44 99 LEU A CA 1
ATOM 789 C C . LEU A 1 99 ? 4.750 8.563 -25.169 1.00 81.44 99 LEU A C 1
ATOM 791 O O . LEU A 1 99 ? 5.072 8.770 -26.339 1.00 81.44 99 LEU A O 1
ATOM 795 N N . VAL A 1 100 ? 5.616 8.731 -24.165 1.00 77.94 100 VAL A N 1
ATOM 796 C CA . VAL A 1 100 ? 7.021 9.113 -24.390 1.00 77.94 100 VAL A CA 1
ATOM 797 C C . VAL A 1 100 ? 7.752 8.028 -25.177 1.00 77.94 100 VAL A C 1
ATOM 799 O O . VAL A 1 100 ? 8.448 8.351 -26.138 1.00 77.94 100 VAL A O 1
ATOM 802 N N . ARG A 1 101 ? 7.552 6.745 -24.844 1.00 66.31 101 ARG A N 1
ATOM 803 C CA . ARG A 1 101 ? 8.137 5.625 -25.602 1.00 66.31 101 ARG A CA 1
ATOM 804 C C . ARG A 1 101 ? 7.732 5.629 -27.077 1.00 66.31 101 ARG A C 1
ATOM 806 O O . ARG A 1 101 ? 8.576 5.335 -27.917 1.00 66.31 101 ARG A O 1
ATOM 813 N N . VAL A 1 102 ? 6.494 6.015 -27.393 1.00 65.75 102 VAL A N 1
ATOM 814 C CA . VAL A 1 102 ? 5.993 6.122 -28.778 1.00 65.75 102 VAL A CA 1
ATOM 815 C C . VAL A 1 102 ? 6.703 7.224 -29.578 1.00 65.75 102 VAL A C 1
ATOM 817 O O . VAL A 1 102 ? 6.688 7.184 -30.800 1.00 65.75 102 VAL A O 1
ATOM 820 N N . ARG A 1 103 ? 7.358 8.199 -28.932 1.00 65.56 103 ARG A N 1
ATOM 821 C CA . ARG A 1 103 ? 8.052 9.308 -29.616 1.00 65.56 103 ARG A CA 1
ATOM 822 C C . ARG A 1 103 ? 9.574 9.176 -29.695 1.00 65.56 103 ARG A C 1
ATOM 824 O O . ARG A 1 103 ? 10.205 10.037 -30.307 1.00 65.56 103 ARG A O 1
ATOM 831 N N . VAL A 1 104 ? 10.184 8.135 -29.127 1.00 66.75 104 VAL A N 1
ATOM 832 C CA . VAL A 1 104 ? 11.643 7.951 -29.213 1.00 66.75 104 VAL A CA 1
ATOM 833 C C . VAL A 1 104 ? 12.003 7.189 -30.495 1.00 66.75 104 VAL A C 1
ATOM 835 O O . VAL A 1 104 ? 11.498 6.080 -30.667 1.00 66.75 104 VAL A O 1
ATOM 838 N N . PRO A 1 105 ? 12.900 7.725 -31.352 1.00 71.88 105 PRO A N 1
ATOM 839 C CA . PRO A 1 105 ? 13.377 7.034 -32.549 1.00 71.88 105 PRO A CA 1
ATOM 840 C C . PRO A 1 105 ? 13.837 5.615 -32.217 1.00 71.88 105 PRO A C 1
ATOM 842 O O . PRO A 1 105 ? 14.603 5.403 -31.274 1.00 71.88 105 PRO A O 1
ATOM 845 N N . ASN A 1 106 ? 13.341 4.638 -32.969 1.00 75.88 106 ASN A N 1
ATOM 846 C CA . ASN A 1 106 ? 13.545 3.224 -32.677 1.00 75.88 106 ASN A CA 1
ATOM 847 C C . ASN A 1 106 ? 14.954 2.716 -33.020 1.00 75.88 106 ASN A C 1
ATOM 849 O O . ASN A 1 106 ? 15.356 1.697 -32.454 1.00 75.88 106 ASN A O 1
ATOM 853 N N . TRP A 1 107 ? 15.719 3.432 -33.854 1.00 78.50 107 TRP A N 1
ATOM 854 C CA . TRP A 1 107 ? 17.088 3.060 -34.214 1.00 78.50 107 TRP A CA 1
ATOM 855 C C . TRP A 1 107 ? 18.097 4.186 -33.984 1.00 78.50 107 TRP A C 1
ATOM 857 O O . TRP A 1 107 ? 17.856 5.365 -34.254 1.00 78.50 107 TRP A O 1
ATOM 867 N N . LYS A 1 108 ? 19.282 3.791 -33.509 1.00 81.88 108 LYS A N 1
ATOM 868 C CA . LYS A 1 108 ? 20.436 4.663 -33.281 1.00 81.88 108 LYS A CA 1
ATOM 869 C C . LYS A 1 108 ? 21.600 4.191 -34.148 1.00 81.88 108 LYS A C 1
ATOM 871 O O . LYS A 1 108 ? 22.209 3.165 -33.859 1.00 81.88 108 LYS A O 1
ATOM 876 N N . ILE A 1 109 ? 21.940 4.964 -35.170 1.00 83.06 109 ILE A N 1
ATOM 877 C CA . ILE A 1 109 ? 23.061 4.702 -36.077 1.00 83.06 109 ILE A CA 1
ATOM 878 C C . ILE A 1 109 ? 24.283 5.463 -35.551 1.00 83.06 109 ILE A C 1
ATOM 880 O O . ILE A 1 109 ? 24.227 6.677 -35.359 1.00 83.06 109 ILE A O 1
ATOM 884 N N . GLN A 1 110 ? 25.391 4.766 -35.288 1.00 83.44 110 GLN A N 1
ATOM 885 C CA . GLN A 1 110 ? 26.634 5.378 -34.800 1.00 83.44 110 GLN A CA 1
ATOM 886 C C . GLN A 1 110 ? 27.749 5.251 -35.836 1.00 83.44 110 GLN A C 1
ATOM 888 O O . GLN A 1 110 ? 28.174 4.149 -36.172 1.00 83.44 110 GLN A O 1
ATOM 893 N N . LEU A 1 111 ? 28.271 6.387 -36.292 1.00 79.62 111 LEU A N 1
ATOM 894 C CA . LEU A 1 111 ? 29.363 6.481 -37.253 1.00 79.62 111 LEU A CA 1
ATOM 895 C C . LEU A 1 111 ? 30.658 6.845 -36.513 1.00 79.62 111 LEU A C 1
ATOM 897 O O . LEU A 1 111 ? 30.820 7.966 -36.025 1.00 79.62 111 LEU A O 1
ATOM 901 N N . LYS A 1 112 ? 31.595 5.898 -36.414 1.00 80.06 112 LYS A N 1
ATOM 902 C CA . LYS A 1 112 ? 32.939 6.144 -35.863 1.00 80.06 112 LYS A CA 1
ATOM 903 C C . LYS A 1 112 ? 33.862 6.636 -36.978 1.00 80.06 112 LYS A C 1
ATOM 905 O O . LYS A 1 112 ? 34.187 5.886 -37.893 1.00 80.06 112 LYS A O 1
ATOM 910 N N . LEU A 1 113 ? 34.299 7.892 -36.906 1.00 78.38 113 LEU A N 1
ATOM 911 C CA . LEU A 1 113 ? 35.208 8.473 -37.897 1.00 78.38 113 LEU A CA 1
ATOM 912 C C . LEU A 1 113 ? 36.671 8.226 -37.514 1.00 78.38 113 LEU A C 1
ATOM 914 O O . LEU A 1 113 ? 37.059 8.425 -36.369 1.00 78.38 113 LEU A O 1
ATOM 918 N N . LYS A 1 114 ? 37.519 7.884 -38.493 1.00 74.88 114 LYS A N 1
ATOM 919 C CA . LYS A 1 114 ? 38.951 7.595 -38.266 1.00 74.88 114 LYS A CA 1
ATOM 920 C C . LYS A 1 114 ? 39.738 8.771 -37.662 1.00 74.88 114 LYS A C 1
ATOM 922 O O . LYS A 1 114 ? 40.701 8.551 -36.940 1.00 74.88 114 LYS A O 1
ATOM 927 N N . LYS A 1 115 ? 39.343 10.016 -37.961 1.00 75.12 115 LYS A N 1
ATOM 928 C CA . LYS A 1 115 ? 40.047 11.245 -37.536 1.00 75.12 115 LYS A CA 1
ATOM 929 C C . LYS A 1 115 ? 39.375 11.988 -36.373 1.00 75.12 115 LYS A C 1
ATOM 931 O O . LYS A 1 115 ? 39.949 12.945 -35.865 1.00 75.12 115 LYS A O 1
ATOM 936 N N . ILE A 1 116 ? 38.177 11.577 -35.942 1.00 73.25 116 ILE A N 1
ATOM 937 C CA . ILE A 1 116 ? 37.401 12.270 -34.900 1.00 73.25 116 ILE A CA 1
ATOM 938 C C . ILE A 1 116 ? 37.129 11.289 -33.759 1.00 73.25 116 ILE A C 1
ATOM 940 O O . ILE A 1 116 ? 36.536 10.237 -33.968 1.00 73.25 116 ILE A O 1
ATOM 944 N N . LYS A 1 117 ? 37.535 11.644 -32.532 1.00 72.19 117 LYS A N 1
ATOM 945 C CA . LYS A 1 117 ? 37.398 10.760 -31.357 1.00 72.19 117 LYS A CA 1
ATOM 946 C C . LYS A 1 117 ? 35.944 10.490 -30.947 1.00 72.19 117 LYS A C 1
ATOM 948 O O . LYS A 1 117 ? 35.677 9.478 -30.308 1.00 72.19 117 LYS A O 1
ATOM 953 N N . LYS A 1 118 ? 35.009 11.391 -31.266 1.00 77.00 118 LYS A N 1
ATOM 954 C CA . LYS A 1 118 ? 33.589 11.251 -30.909 1.00 77.00 118 LYS A CA 1
ATOM 955 C C . LYS A 1 118 ? 32.795 10.665 -32.086 1.00 77.00 118 LYS A C 1
ATOM 957 O O . LYS A 1 118 ? 32.900 11.205 -33.187 1.00 77.00 118 LYS A O 1
ATOM 962 N N . PRO A 1 119 ? 32.002 9.597 -31.878 1.00 80.56 119 PRO A N 1
ATOM 963 C CA . PRO A 1 119 ? 31.151 9.047 -32.926 1.00 80.56 119 PRO A CA 1
ATOM 964 C C . PRO A 1 119 ? 30.008 10.010 -33.256 1.00 80.56 119 PRO A C 1
ATOM 966 O O . PRO A 1 119 ? 29.394 10.591 -32.357 1.00 80.56 119 PRO A O 1
ATOM 969 N N . VAL A 1 120 ? 29.686 10.141 -34.540 1.00 82.50 120 VAL A N 1
ATOM 970 C CA . VAL A 1 120 ? 28.490 10.861 -34.987 1.00 82.50 120 VAL A CA 1
ATOM 971 C C . VAL A 1 120 ? 27.298 9.932 -34.809 1.00 82.50 120 VAL A C 1
ATOM 973 O O . VAL A 1 120 ? 27.297 8.809 -35.303 1.00 82.50 120 VAL A O 1
ATOM 976 N N . THR A 1 121 ? 26.301 10.381 -34.055 1.00 81.75 121 THR A N 1
ATOM 977 C CA . THR A 1 121 ? 25.097 9.599 -33.767 1.00 81.75 121 THR A CA 1
ATOM 978 C C . THR A 1 121 ? 23.922 10.173 -34.544 1.00 81.75 121 THR A C 1
ATOM 980 O O . THR A 1 121 ? 23.610 11.350 -34.388 1.00 81.75 121 THR A O 1
ATOM 983 N N . ILE A 1 122 ? 23.252 9.331 -35.325 1.00 83.06 122 ILE A N 1
ATOM 984 C CA . ILE A 1 122 ? 22.021 9.655 -36.046 1.00 83.06 122 ILE A CA 1
ATOM 985 C C . ILE A 1 122 ? 20.898 8.815 -35.434 1.00 83.06 122 ILE A C 1
ATOM 987 O O . ILE A 1 122 ? 21.009 7.594 -35.336 1.00 83.06 122 ILE A O 1
ATOM 991 N N . MET A 1 123 ? 19.834 9.472 -34.982 1.00 80.69 123 MET A N 1
ATOM 992 C CA . MET A 1 123 ? 18.638 8.819 -34.446 1.00 80.69 123 MET A CA 1
ATOM 993 C C . MET A 1 123 ? 17.583 8.827 -35.551 1.00 80.69 123 MET A C 1
ATOM 995 O O . MET A 1 123 ? 17.266 9.899 -36.065 1.00 80.69 123 MET A O 1
ATOM 999 N N . ALA A 1 124 ? 17.077 7.658 -35.936 1.00 79.69 124 ALA A N 1
ATOM 1000 C CA . ALA A 1 124 ? 16.165 7.520 -37.068 1.00 79.69 124 ALA A CA 1
ATOM 1001 C C . ALA A 1 124 ? 14.978 6.614 -36.726 1.00 79.69 124 ALA A C 1
ATOM 1003 O O . ALA A 1 124 ? 15.098 5.684 -35.925 1.00 79.69 124 ALA A O 1
ATOM 1004 N N . TRP A 1 125 ? 13.840 6.916 -37.349 1.00 79.31 125 TRP A N 1
ATOM 1005 C CA . TRP A 1 125 ? 12.679 6.038 -37.401 1.00 79.31 125 TRP A CA 1
ATOM 1006 C C . TRP A 1 125 ? 12.835 5.133 -38.611 1.00 79.31 125 TRP A C 1
ATOM 1008 O O . TRP A 1 125 ? 12.686 5.600 -39.734 1.00 79.31 125 TRP A O 1
ATOM 1018 N N . LEU A 1 126 ? 13.217 3.885 -38.375 1.00 80.06 126 LEU A N 1
ATOM 1019 C CA . LEU A 1 126 ? 13.386 2.885 -39.427 1.00 80.06 126 LEU A CA 1
ATOM 1020 C C . LEU A 1 126 ? 12.619 1.635 -39.034 1.00 80.06 126 LEU A C 1
ATOM 1022 O O . LEU A 1 126 ? 12.696 1.197 -37.886 1.00 80.06 126 LEU A O 1
ATOM 1026 N N . ASP A 1 127 ? 11.909 1.025 -39.966 1.00 80.88 127 ASP A N 1
ATOM 1027 C CA . ASP A 1 127 ? 11.386 -0.317 -39.721 1.00 80.88 127 ASP A CA 1
ATOM 1028 C C . ASP A 1 127 ? 12.513 -1.353 -39.821 1.00 80.88 127 ASP A C 1
ATOM 1030 O O . ASP A 1 127 ? 13.572 -1.101 -40.398 1.00 80.88 127 ASP A O 1
ATOM 1034 N N . GLU A 1 128 ? 12.318 -2.540 -39.246 1.00 80.69 128 GLU A N 1
ATOM 1035 C CA . GLU A 1 128 ? 13.353 -3.585 -39.227 1.00 80.69 128 GLU A CA 1
ATOM 1036 C C . GLU A 1 128 ? 13.785 -4.016 -40.642 1.00 80.69 128 GLU A C 1
ATOM 1038 O O . GLU A 1 128 ? 14.962 -4.266 -40.909 1.00 80.69 128 GLU A O 1
ATOM 1043 N N . ALA A 1 129 ? 12.848 -4.014 -41.593 1.00 84.56 129 ALA A N 1
ATOM 1044 C CA . ALA A 1 129 ? 13.149 -4.262 -42.998 1.00 84.56 129 ALA A CA 1
ATOM 1045 C C . ALA A 1 129 ? 14.034 -3.158 -43.608 1.00 84.56 129 ALA A C 1
ATOM 1047 O O . ALA A 1 129 ? 14.935 -3.448 -44.396 1.00 84.56 129 ALA A O 1
ATOM 1048 N N . GLU A 1 130 ? 13.807 -1.895 -43.244 1.00 84.56 130 GLU A N 1
ATOM 1049 C CA . GLU A 1 130 ? 14.585 -0.757 -43.741 1.00 84.56 130 GLU A CA 1
ATOM 1050 C C . GLU A 1 130 ? 15.972 -0.699 -43.106 1.00 84.56 130 GLU A C 1
ATOM 1052 O O . GLU A 1 130 ? 16.954 -0.440 -43.803 1.00 84.56 130 GLU A O 1
ATOM 1057 N N . SER A 1 131 ? 16.078 -1.000 -41.810 1.00 83.69 131 SER A N 1
ATOM 1058 C CA . SER A 1 131 ? 17.365 -1.070 -41.117 1.00 83.69 131 SER A CA 1
ATOM 1059 C C . SER A 1 131 ? 18.230 -2.204 -41.675 1.00 83.69 131 SER A C 1
ATOM 1061 O O . SER A 1 131 ? 19.424 -2.007 -41.914 1.00 83.69 131 SER A O 1
ATOM 1063 N N . THR A 1 132 ? 17.618 -3.347 -41.997 1.00 84.62 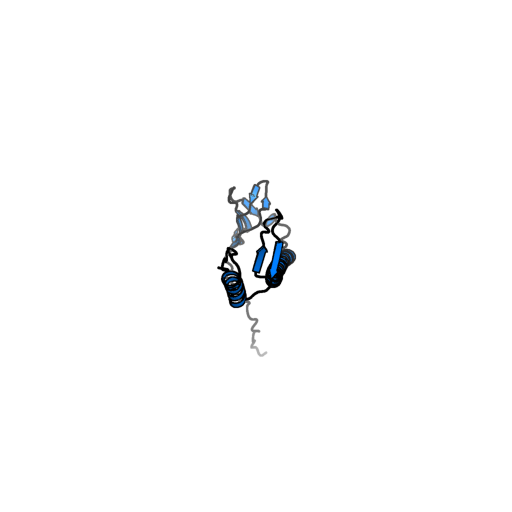132 THR A N 1
ATOM 1064 C CA . THR A 1 132 ? 18.289 -4.470 -42.667 1.00 84.62 132 THR A CA 1
ATOM 1065 C C . THR A 1 132 ? 18.723 -4.097 -44.086 1.00 84.62 132 THR A C 1
ATOM 1067 O O . THR A 1 132 ? 19.859 -4.365 -44.481 1.00 84.62 132 THR A O 1
ATOM 1070 N N . ARG A 1 133 ? 17.856 -3.422 -44.856 1.00 87.38 133 ARG A N 1
ATOM 1071 C CA . ARG A 1 133 ? 18.207 -2.903 -46.192 1.00 87.38 133 ARG A CA 1
ATOM 1072 C C . ARG A 1 133 ? 19.377 -1.927 -46.130 1.00 87.38 133 ARG A C 1
ATOM 1074 O O . ARG A 1 133 ? 20.284 -2.038 -46.950 1.00 87.38 133 ARG A O 1
ATOM 1081 N N . LEU A 1 134 ? 19.388 -1.019 -45.156 1.00 84.56 134 LEU A N 1
ATOM 1082 C CA . LEU A 1 134 ? 20.473 -0.062 -44.953 1.00 84.56 134 LEU A CA 1
ATOM 1083 C C . LEU A 1 134 ? 21.787 -0.766 -44.587 1.00 84.56 134 LEU A C 1
ATOM 1085 O O . LEU A 1 134 ? 22.827 -0.451 -45.165 1.00 84.56 134 LEU A O 1
ATOM 1089 N N . ALA A 1 135 ? 21.748 -1.737 -43.672 1.00 84.94 135 ALA A N 1
ATOM 1090 C CA . ALA A 1 135 ? 22.928 -2.511 -43.291 1.00 84.94 135 ALA A CA 1
ATOM 1091 C C . ALA A 1 135 ? 23.512 -3.280 -44.489 1.00 84.94 135 ALA A C 1
ATOM 1093 O O . ALA A 1 135 ? 24.717 -3.218 -44.735 1.00 84.94 135 ALA A O 1
ATOM 1094 N N . ASN A 1 136 ? 22.656 -3.937 -45.277 1.00 85.75 136 ASN A N 1
ATOM 1095 C CA . ASN A 1 136 ? 23.063 -4.666 -46.479 1.00 85.75 136 ASN A CA 1
ATOM 1096 C C . ASN A 1 136 ? 23.612 -3.733 -47.562 1.00 85.75 136 ASN A C 1
ATOM 1098 O O . ASN A 1 136 ? 24.628 -4.042 -48.180 1.00 85.75 136 ASN A O 1
ATOM 1102 N N . PHE A 1 137 ? 22.974 -2.579 -47.770 1.00 87.06 137 PHE A N 1
ATOM 1103 C CA . PHE A 1 137 ? 23.441 -1.571 -48.718 1.00 87.06 137 PHE A CA 1
ATOM 1104 C C . PHE A 1 137 ? 24.859 -1.097 -48.377 1.00 87.06 137 PHE A C 1
ATOM 1106 O O . PHE A 1 137 ? 25.714 -1.053 -49.263 1.00 87.06 137 PHE A O 1
ATOM 1113 N N . LEU A 1 138 ? 25.118 -0.803 -47.098 1.00 85.69 138 LEU A N 1
ATOM 1114 C CA . LEU A 1 138 ? 26.430 -0.368 -46.622 1.00 85.69 138 LEU A CA 1
ATOM 1115 C C . LEU A 1 138 ? 27.480 -1.483 -46.716 1.00 85.69 138 LEU A C 1
ATOM 1117 O O . LEU A 1 138 ? 28.584 -1.213 -47.177 1.00 85.69 138 LEU A O 1
ATOM 1121 N N . ASN A 1 139 ? 27.137 -2.725 -46.365 1.00 82.38 139 ASN A N 1
ATOM 1122 C CA . ASN A 1 139 ? 28.045 -3.870 -46.515 1.00 82.38 139 ASN A CA 1
ATOM 1123 C C . ASN A 1 139 ? 28.413 -4.156 -47.981 1.00 82.38 139 ASN A C 1
ATOM 1125 O O . ASN A 1 139 ? 29.516 -4.613 -48.252 1.00 82.38 139 ASN A O 1
ATOM 1129 N N . LEU A 1 140 ? 27.497 -3.911 -48.925 1.00 83.69 140 LEU A N 1
ATOM 1130 C CA . LEU A 1 140 ? 27.726 -4.196 -50.345 1.00 83.69 140 LEU A CA 1
ATOM 1131 C C . LEU A 1 140 ? 28.537 -3.098 -51.054 1.00 83.69 140 LEU A C 1
ATOM 1133 O O . LEU A 1 140 ? 29.270 -3.392 -51.992 1.00 83.69 140 LEU A O 1
ATOM 1137 N N . HIS A 1 141 ? 28.400 -1.839 -50.627 1.00 76.19 141 HIS A N 1
ATOM 1138 C CA . HIS A 1 141 ? 28.989 -0.680 -51.317 1.00 76.19 141 HIS A CA 1
ATOM 1139 C C . HIS A 1 141 ? 30.157 -0.033 -50.565 1.00 76.19 141 HIS A C 1
ATOM 1141 O O . HIS A 1 141 ? 30.668 1.001 -50.999 1.00 76.19 141 HIS A O 1
ATOM 1147 N N . SER A 1 142 ? 30.580 -0.589 -49.428 1.00 70.56 142 SER A N 1
ATOM 1148 C CA . SER A 1 142 ? 31.703 -0.048 -48.667 1.00 70.56 142 SER A CA 1
ATOM 1149 C C . SER A 1 142 ? 32.485 -1.139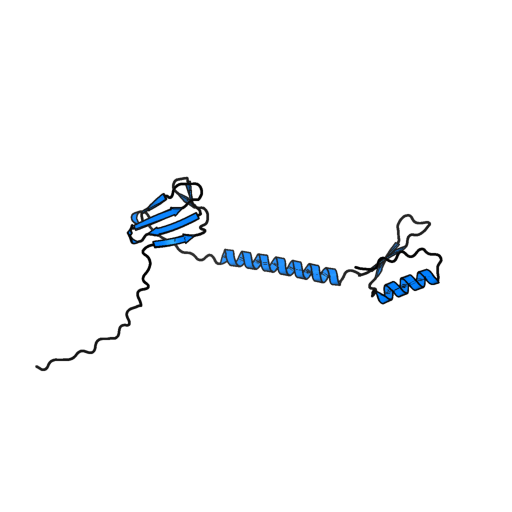 -47.943 1.00 70.56 142 SER A C 1
ATOM 1151 O O . SER A 1 142 ? 31.896 -2.077 -47.421 1.00 70.56 142 SER A O 1
ATOM 1153 N N . ASP A 1 143 ? 33.801 -0.959 -47.808 1.00 71.50 143 ASP A N 1
ATOM 1154 C CA . ASP A 1 143 ? 34.668 -1.812 -46.972 1.00 71.50 143 ASP A CA 1
ATOM 1155 C C . ASP A 1 143 ? 34.470 -1.549 -45.459 1.00 71.50 143 ASP A C 1
ATOM 1157 O O . ASP A 1 143 ? 35.388 -1.696 -44.645 1.00 71.50 143 ASP A O 1
ATOM 1161 N N . LEU A 1 144 ? 33.296 -1.051 -45.057 1.00 72.06 144 LEU A N 1
ATOM 1162 C CA . LEU A 1 144 ? 32.990 -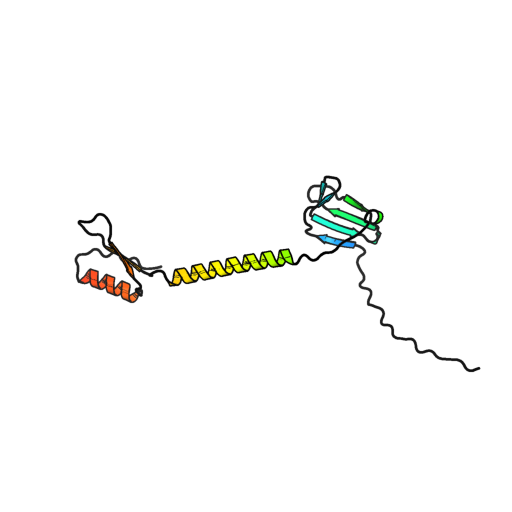0.719 -43.671 1.00 72.06 144 LEU A CA 1
ATOM 1163 C C . LEU A 1 144 ? 32.517 -1.965 -42.927 1.00 72.06 144 LEU A C 1
ATOM 1165 O O . LEU A 1 144 ? 31.644 -2.693 -43.383 1.00 72.06 144 LEU A O 1
ATOM 1169 N N . VAL A 1 145 ? 33.034 -2.161 -41.715 1.00 71.88 145 VAL A N 1
ATOM 1170 C CA . VAL A 1 145 ? 32.501 -3.174 -40.801 1.00 71.88 145 VAL A CA 1
ATOM 1171 C C . VAL A 1 145 ? 31.189 -2.650 -40.212 1.00 71.88 145 VAL A C 1
ATOM 1173 O O . VAL A 1 145 ? 31.196 -1.795 -39.320 1.00 71.88 145 VAL A O 1
ATOM 1176 N N . VAL A 1 146 ? 30.056 -3.141 -40.719 1.00 75.50 146 VAL A N 1
ATOM 1177 C CA . VAL A 1 146 ? 28.725 -2.810 -40.193 1.00 75.50 146 VAL A CA 1
ATOM 1178 C C . VAL A 1 146 ? 28.355 -3.795 -39.085 1.00 75.50 146 VAL A C 1
ATOM 1180 O O . VAL A 1 146 ? 28.117 -4.974 -39.326 1.00 75.50 146 VAL A O 1
ATOM 1183 N N . HIS A 1 147 ? 28.266 -3.301 -37.851 1.00 75.06 147 HIS A N 1
ATOM 1184 C CA . HIS A 1 147 ? 27.732 -4.070 -36.727 1.00 75.06 147 HIS A CA 1
ATOM 1185 C C . HIS A 1 147 ? 26.222 -3.842 -36.622 1.00 75.06 147 HIS A C 1
ATOM 1187 O O . HIS A 1 147 ? 25.782 -2.832 -36.070 1.00 75.06 147 HIS A O 1
ATOM 1193 N N . PHE A 1 148 ? 25.433 -4.769 -37.163 1.00 76.81 148 PHE A N 1
ATOM 1194 C CA . PHE A 1 148 ? 23.981 -4.766 -37.005 1.00 76.81 148 PHE A CA 1
ATOM 1195 C C . PHE A 1 148 ? 23.593 -5.526 -35.735 1.00 76.81 148 PHE A C 1
ATOM 1197 O O . PHE A 1 148 ? 23.969 -6.682 -35.559 1.00 76.81 148 PHE A O 1
ATOM 1204 N N . ILE A 1 149 ? 22.857 -4.865 -34.844 1.00 77.69 149 ILE A N 1
ATOM 1205 C CA . ILE A 1 149 ? 22.308 -5.476 -33.633 1.00 77.69 149 ILE A CA 1
ATOM 1206 C C . ILE A 1 149 ? 20.786 -5.435 -33.795 1.00 77.69 149 ILE A C 1
ATOM 1208 O O . ILE A 1 149 ? 20.224 -4.338 -33.710 1.00 77.69 149 ILE A O 1
ATOM 1212 N N . PRO A 1 150 ? 20.129 -6.574 -34.085 1.00 70.31 150 PRO A N 1
ATOM 1213 C CA . PRO A 1 150 ? 18.679 -6.616 -34.203 1.00 70.31 150 PRO A CA 1
ATOM 1214 C C . PRO A 1 150 ? 18.034 -6.263 -32.862 1.00 70.31 150 PRO A C 1
ATOM 1216 O O . PRO A 1 150 ? 18.619 -6.450 -31.790 1.00 70.31 150 PRO A O 1
ATOM 1219 N N . ARG A 1 151 ? 16.824 -5.714 -32.926 1.00 63.97 151 ARG A N 1
ATOM 1220 C CA . ARG A 1 151 ? 16.050 -5.396 -31.730 1.00 63.97 151 ARG A CA 1
ATOM 1221 C C . ARG A 1 151 ? 15.351 -6.685 -31.283 1.00 63.97 151 ARG A C 1
ATOM 1223 O O . ARG A 1 151 ? 14.488 -7.159 -32.008 1.00 63.97 151 ARG A O 1
ATOM 1230 N N . ASN A 1 152 ? 15.754 -7.254 -30.142 1.00 56.12 152 ASN A N 1
ATOM 1231 C CA . ASN A 1 152 ? 15.017 -8.352 -29.493 1.00 56.12 152 ASN A CA 1
ATOM 1232 C C . ASN A 1 152 ? 13.659 -7.884 -28.964 1.00 56.12 152 ASN A C 1
ATOM 1234 O O . ASN A 1 152 ? 13.573 -6.710 -28.524 1.00 56.12 152 ASN A O 1
#

Sequence (152 aa):
MNETPSSPSKTSKPTSLSQSPTFVLDNIEPVTYQGQHYGKSVEFNVSKAHCKFYSQFHAPDYLSFAQIEHITIRNDHKRKLLIWGLATILLFVGILILLVRVRVPNWKIQLKLKKIKKPVTIMAWLDEAESTRLANFLNLHSDLVVHFIPRN

Secondary structure (DSSP, 8-state):
--------------------SEEEEESPPPEEETTEEE-SEEEEETTTTEEEEE-SSS--EEEEGGG---------HHHHHHHHHHHHHHHHHHHHHHHHHHHS-SEEEEE--TT-SSPEEEEE---HHHHHHHHHHHHHH-S---------